Protein AF-A0A1H7VGC9-F1 (afdb_monomer_lite)

Sequence (57 aa):
MRGLRWMDIKRLNKEGANITLTRNLNGQIYTLPPNDPRFALPIPEDVIDLSGMQQNP

Radius of gyration: 14.48 Å; chains: 1; bounding box: 30×25×34 Å

Secondary structure (DSSP, 8-state):
---HHHHHHHHHHHTT--PPEEEEETTEEEEE-TT-GGGSPPPPHHHHHHH-PPPP-

Foldseek 3Di:
DPPVVLVCQLVVLVVPPFDKDWDQDPNDIDIDTRPRQVSDDWDDPVCCVVPVDDIRD

Structure (mmCIF, N/CA/C/O backbone):
data_AF-A0A1H7VGC9-F1
#
_entry.id   AF-A0A1H7VGC9-F1
#
loop_
_atom_site.group_PDB
_atom_site.id
_atom_site.type_symbol
_atom_site.label_atom_id
_atom_site.label_alt_id
_atom_site.label_comp_id
_atom_site.label_asym_id
_atom_site.label_entity_id
_atom_site.label_seq_id
_atom_site.pdbx_PDB_ins_code
_atom_site.Cartn_x
_atom_site.Cartn_y
_atom_site.Cartn_z
_atom_site.occupancy
_atom_site.B_iso_or_equiv
_atom_site.auth_seq_id
_atom_site.auth_comp_id
_atom_site.auth_asym_id
_atom_site.auth_atom_id
_atom_site.pdbx_PDB_model_num
ATOM 1 N N . MET A 1 1 ? -15.018 14.611 -4.307 1.00 50.97 1 MET A N 1
ATOM 2 C CA . MET A 1 1 ? -14.093 13.503 -4.649 1.00 50.97 1 MET A CA 1
ATOM 3 C C . MET A 1 1 ? -13.453 12.966 -3.364 1.00 50.97 1 MET A C 1
ATOM 5 O O . MET A 1 1 ? -12.865 13.751 -2.638 1.00 50.97 1 MET A O 1
ATOM 9 N N . ARG A 1 2 ? -13.606 11.669 -3.038 1.00 65.31 2 ARG A N 1
ATOM 10 C CA . ARG A 1 2 ? -13.074 11.002 -1.817 1.00 65.31 2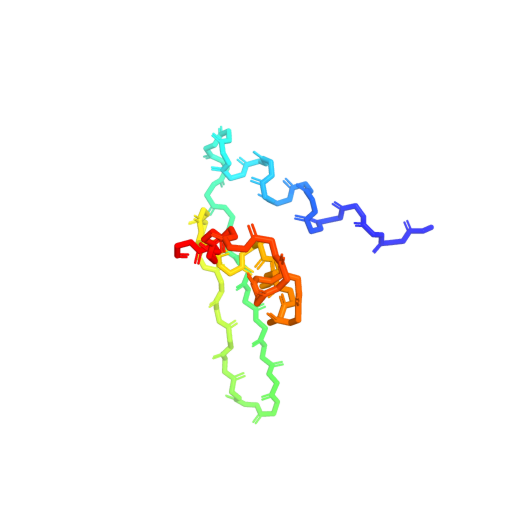 ARG A CA 1
ATOM 11 C C . ARG A 1 2 ? -11.871 10.090 -2.145 1.00 65.31 2 ARG A C 1
ATOM 13 O O . ARG A 1 2 ? -11.862 8.921 -1.788 1.00 65.31 2 ARG A O 1
ATOM 20 N N . GLY A 1 3 ? -10.880 10.611 -2.872 1.00 78.31 3 GLY A N 1
ATOM 21 C CA . GLY A 1 3 ? -9.683 9.855 -3.290 1.00 78.31 3 GLY A CA 1
ATOM 22 C C . GLY A 1 3 ? -8.388 10.210 -2.546 1.00 78.31 3 GLY A C 1
ATOM 23 O O . GLY A 1 3 ? -7.373 9.560 -2.755 1.00 78.31 3 GLY A O 1
ATOM 24 N N . LEU A 1 4 ? -8.401 11.231 -1.681 1.00 88.56 4 LEU A N 1
ATOM 25 C CA . LEU A 1 4 ? -7.170 11.787 -1.094 1.00 88.56 4 LEU A CA 1
ATOM 26 C C . LEU A 1 4 ? -6.585 10.920 0.029 1.00 88.56 4 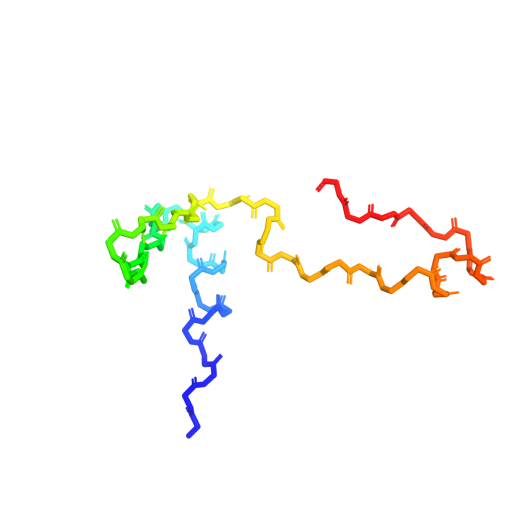LEU A C 1
ATOM 28 O O . LEU A 1 4 ? -5.371 10.799 0.157 1.00 88.56 4 LEU A O 1
ATOM 32 N N . ARG A 1 5 ? -7.447 10.243 0.798 1.00 92.31 5 ARG A N 1
ATOM 33 C CA . ARG A 1 5 ? -7.054 9.552 2.035 1.00 92.31 5 ARG A CA 1
ATOM 34 C C . ARG A 1 5 ? -5.961 8.501 1.823 1.00 92.31 5 ARG A C 1
ATOM 36 O O . ARG A 1 5 ? -5.094 8.376 2.678 1.00 92.31 5 ARG A O 1
ATOM 43 N N . TRP A 1 6 ? -5.993 7.756 0.717 1.00 93.50 6 TRP A N 1
ATOM 44 C CA . TRP A 1 6 ? -4.982 6.732 0.428 1.00 93.50 6 TRP A CA 1
ATOM 45 C C . TRP A 1 6 ? -3.590 7.348 0.257 1.00 93.50 6 TRP A C 1
ATOM 47 O O . TRP A 1 6 ? -2.639 6.951 0.931 1.00 93.50 6 TRP A O 1
ATOM 57 N N . MET A 1 7 ? -3.502 8.372 -0.595 1.00 94.00 7 MET A N 1
ATOM 58 C CA . MET A 1 7 ? -2.258 9.092 -0.859 1.00 94.00 7 MET A CA 1
ATOM 59 C C . MET A 1 7 ? -1.764 9.827 0.388 1.00 94.00 7 MET A C 1
ATOM 61 O O . MET A 1 7 ? -0.573 9.781 0.687 1.00 94.00 7 MET A O 1
ATOM 65 N N . ASP A 1 8 ? -2.676 10.421 1.161 1.00 95.25 8 ASP A N 1
ATOM 66 C CA . ASP A 1 8 ? -2.333 11.090 2.414 1.00 95.25 8 ASP A CA 1
ATOM 67 C C . ASP A 1 8 ? -1.774 10.124 3.451 1.00 95.25 8 ASP A C 1
ATOM 69 O O . ASP A 1 8 ? -0.767 10.437 4.066 1.00 95.25 8 ASP A O 1
ATOM 73 N N . ILE A 1 9 ? -2.366 8.940 3.643 1.00 95.81 9 ILE A N 1
ATOM 74 C CA . ILE A 1 9 ? -1.821 7.949 4.586 1.00 95.81 9 ILE A CA 1
ATOM 75 C C . ILE A 1 9 ? -0.419 7.529 4.160 1.00 95.81 9 ILE A C 1
ATOM 77 O O . ILE A 1 9 ? 0.481 7.497 4.995 1.00 95.81 9 ILE A O 1
ATOM 81 N N . LYS A 1 10 ? -0.216 7.250 2.866 1.00 95.44 10 LYS A N 1
ATOM 82 C CA . LYS A 1 10 ? 1.102 6.888 2.336 1.00 95.44 10 LYS A CA 1
ATOM 83 C C . LYS A 1 10 ? 2.133 7.989 2.612 1.00 95.44 10 LYS A C 1
ATOM 85 O O . LYS A 1 10 ? 3.210 7.687 3.118 1.00 95.44 10 LYS A O 1
ATOM 90 N N . ARG A 1 11 ? 1.797 9.251 2.319 1.00 96.56 11 ARG A N 1
ATOM 91 C CA . ARG A 1 11 ? 2.670 10.412 2.552 1.00 96.56 11 ARG A CA 1
ATOM 92 C C . ARG A 1 11 ? 2.932 10.637 4.045 1.00 96.56 11 ARG A C 1
ATOM 94 O O . ARG A 1 11 ? 4.080 10.676 4.465 1.00 96.56 11 ARG A O 1
ATOM 101 N N . LEU A 1 12 ? 1.883 10.706 4.859 1.00 97.75 12 LEU A N 1
ATOM 102 C CA . LEU A 1 12 ? 1.978 10.949 6.300 1.00 97.75 12 LEU A CA 1
ATOM 103 C C . LEU A 1 12 ? 2.754 9.843 7.027 1.00 97.75 12 LEU A C 1
ATOM 105 O O . LEU A 1 12 ? 3.483 10.121 7.972 1.00 97.75 12 LEU A O 1
ATOM 109 N N . ASN A 1 13 ? 2.656 8.589 6.581 1.00 97.75 13 ASN A N 1
ATOM 110 C CA . ASN A 1 13 ? 3.441 7.496 7.157 1.00 97.75 13 ASN A CA 1
ATOM 111 C C . ASN A 1 13 ? 4.936 7.591 6.835 1.00 97.75 13 ASN A C 1
ATOM 113 O O . ASN A 1 13 ? 5.749 7.151 7.650 1.00 97.75 13 ASN A O 1
ATOM 117 N N . LYS A 1 14 ? 5.308 8.207 5.706 1.00 95.88 14 LYS A N 1
ATOM 118 C CA . LYS A 1 14 ? 6.704 8.574 5.420 1.00 95.88 14 LYS A CA 1
ATOM 119 C C . LYS A 1 14 ? 7.183 9.737 6.294 1.00 95.88 14 LYS A C 1
ATOM 121 O O . LYS A 1 14 ? 8.369 9.816 6.580 1.00 95.88 14 LYS A O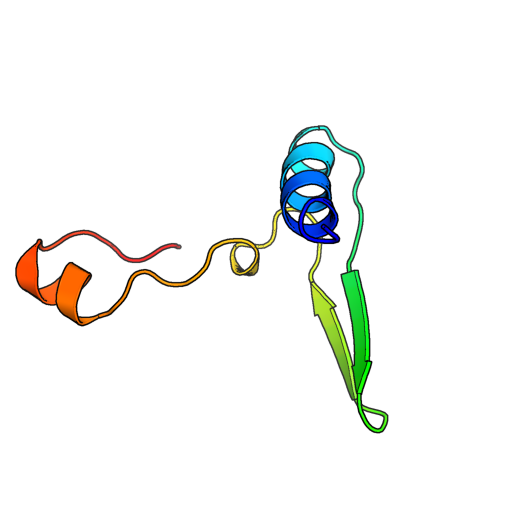 1
ATOM 126 N N . GLU A 1 15 ? 6.262 10.578 6.761 1.00 97.75 15 GLU A N 1
ATOM 127 C CA . GLU A 1 15 ? 6.506 11.690 7.694 1.00 97.75 15 GLU A CA 1
ATOM 128 C C . GLU A 1 15 ? 6.391 11.281 9.180 1.00 97.75 15 GLU A C 1
ATOM 130 O O . GLU A 1 15 ? 6.493 12.126 10.064 1.00 97.75 15 GLU A O 1
ATOM 135 N N . GLY A 1 16 ? 6.193 9.991 9.482 1.00 97.44 16 GLY A N 1
ATOM 136 C CA . GLY A 1 16 ? 6.199 9.475 10.857 1.00 97.44 16 GLY A CA 1
ATOM 137 C C . GLY A 1 16 ? 4.841 9.431 11.565 1.00 97.44 16 GLY A C 1
ATOM 138 O O . GLY A 1 16 ? 4.792 9.209 12.771 1.00 97.44 16 GLY A O 1
ATOM 139 N N . ALA A 1 17 ? 3.724 9.582 10.846 1.00 97.50 17 ALA A N 1
ATOM 140 C CA . ALA A 1 17 ? 2.388 9.516 11.448 1.00 97.50 17 ALA A CA 1
ATOM 141 C C . ALA A 1 17 ? 1.981 8.112 11.951 1.00 97.50 17 ALA A C 1
ATOM 143 O O . ALA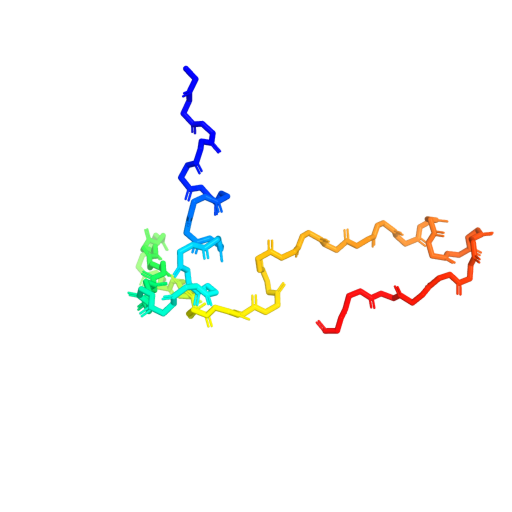 A 1 17 ? 1.041 8.000 12.735 1.00 97.50 17 ALA A O 1
ATOM 144 N N . ASN A 1 18 ? 2.663 7.046 11.507 1.00 97.44 18 ASN A N 1
ATOM 145 C CA . ASN A 1 18 ? 2.461 5.655 11.951 1.00 97.44 18 ASN A CA 1
ATOM 146 C C . ASN A 1 18 ? 0.998 5.154 11.898 1.00 97.44 18 ASN A C 1
ATOM 148 O O . ASN A 1 18 ? 0.552 4.353 12.720 1.00 97.44 18 ASN A O 1
ATOM 152 N N . ILE A 1 19 ? 0.241 5.598 10.897 1.00 97.75 19 ILE A N 1
ATOM 153 C CA . ILE A 1 19 ? -1.160 5.245 10.667 1.00 97.75 19 ILE A CA 1
ATOM 154 C C . ILE A 1 19 ? -1.253 3.830 10.085 1.00 97.75 19 ILE A C 1
ATOM 156 O O . ILE A 1 19 ? -0.807 3.579 8.964 1.00 97.75 19 ILE A O 1
ATOM 160 N N . THR A 1 20 ? -1.909 2.926 10.813 1.00 97.88 20 THR A N 1
ATOM 161 C CA . THR A 1 20 ? -2.272 1.582 10.335 1.00 97.88 20 THR A CA 1
ATOM 162 C C . THR A 1 20 ? -3.700 1.587 9.793 1.00 97.88 20 THR A C 1
ATOM 164 O O . THR A 1 20 ? -4.610 2.109 10.439 1.00 97.88 20 THR A O 1
ATOM 167 N N . LEU A 1 21 ? -3.914 1.006 8.611 1.00 96.00 21 LEU A N 1
ATOM 168 C CA . LEU A 1 21 ? -5.253 0.801 8.056 1.00 96.00 21 LEU A CA 1
ATOM 169 C C . LEU A 1 21 ? -5.770 -0.582 8.444 1.00 96.00 21 LEU A C 1
ATOM 171 O O . LEU A 1 21 ? -5.133 -1.584 8.132 1.00 96.00 21 LEU A O 1
ATOM 175 N N . THR A 1 22 ? -6.951 -0.630 9.055 1.00 96.94 22 THR A N 1
ATOM 176 C CA . THR A 1 22 ? -7.617 -1.881 9.431 1.00 96.94 22 THR A CA 1
ATOM 177 C C . THR A 1 22 ? -9.020 -1.912 8.845 1.00 96.94 22 THR A C 1
ATOM 179 O O . THR A 1 22 ? -9.767 -0.938 8.955 1.00 96.94 22 THR A O 1
ATOM 182 N N . ARG A 1 23 ? -9.399 -3.033 8.229 1.00 95.50 23 ARG A N 1
ATOM 183 C CA . ARG A 1 23 ? -10.745 -3.254 7.695 1.00 95.50 23 ARG A CA 1
ATOM 184 C C . ARG A 1 23 ? -11.263 -4.618 8.127 1.00 95.50 23 ARG A C 1
ATOM 186 O O . ARG A 1 23 ? -10.607 -5.624 7.890 1.00 95.50 23 ARG A O 1
ATOM 193 N N . ASN A 1 24 ? -12.448 -4.643 8.728 1.00 97.25 24 ASN A N 1
ATOM 194 C CA . ASN A 1 24 ? -13.182 -5.877 8.984 1.00 97.25 24 ASN A CA 1
ATOM 195 C C . ASN A 1 24 ? -14.134 -6.137 7.809 1.00 97.25 24 ASN A C 1
ATOM 197 O O . ASN A 1 24 ? -14.956 -5.281 7.477 1.00 97.25 24 ASN A O 1
ATOM 201 N N . LEU A 1 25 ? -13.990 -7.292 7.166 1.00 96.56 25 LEU A N 1
ATOM 202 C CA . LEU A 1 25 ? -14.868 -7.779 6.109 1.00 96.56 25 LEU A CA 1
ATOM 203 C C . LEU A 1 25 ? -15.333 -9.181 6.492 1.00 96.56 25 LEU A C 1
ATOM 205 O O . LEU A 1 25 ? -14.525 -10.102 6.548 1.00 96.56 25 LEU A O 1
ATOM 209 N N . ASN A 1 26 ? -16.632 -9.342 6.753 1.00 96.50 26 ASN A N 1
ATOM 210 C CA . ASN A 1 26 ? -17.244 -10.629 7.108 1.00 96.50 26 ASN A CA 1
ATOM 211 C C . ASN A 1 26 ? -16.542 -11.356 8.274 1.00 96.50 26 ASN A C 1
ATOM 213 O O . ASN A 1 26 ? -16.395 -12.573 8.252 1.00 96.50 26 ASN A O 1
ATOM 217 N N . GLY A 1 27 ? -16.075 -10.612 9.281 1.00 96.31 27 GLY A N 1
ATOM 218 C CA . GLY A 1 27 ? -15.367 -11.168 10.438 1.00 96.31 27 GLY A CA 1
ATOM 219 C C . GLY A 1 27 ? -13.863 -11.360 10.224 1.00 96.31 27 GLY A C 1
ATOM 220 O O . GLY A 1 27 ? -13.140 -11.540 11.201 1.00 96.31 27 GLY A O 1
ATOM 221 N N . GLN A 1 28 ? -13.368 -11.249 8.988 1.00 97.50 28 GLN A N 1
ATOM 222 C CA . GLN A 1 28 ? -11.940 -11.257 8.696 1.00 97.50 28 GLN A CA 1
ATOM 223 C C . GLN A 1 28 ? -11.361 -9.846 8.821 1.00 97.50 28 GLN A C 1
ATOM 225 O O . GLN A 1 28 ? -11.834 -8.895 8.192 1.00 97.50 28 GLN A O 1
ATOM 230 N N . ILE A 1 29 ? -10.294 -9.716 9.609 1.00 97.62 29 ILE A N 1
ATOM 231 C CA . ILE A 1 29 ? -9.555 -8.463 9.769 1.00 97.62 29 ILE A CA 1
ATOM 232 C C . ILE A 1 29 ? -8.413 -8.422 8.750 1.00 97.62 29 ILE A C 1
ATOM 234 O O . ILE A 1 29 ? -7.589 -9.334 8.680 1.00 97.62 29 ILE A O 1
ATOM 238 N N . TYR A 1 30 ? -8.362 -7.340 7.978 1.00 97.44 30 TYR A N 1
ATOM 239 C CA . TYR A 1 30 ? -7.277 -7.005 7.064 1.00 97.44 30 TYR A CA 1
ATOM 240 C C . TYR A 1 30 ? -6.538 -5.788 7.598 1.00 97.44 30 TYR A C 1
ATOM 242 O O . TYR A 1 30 ? -7.163 -4.759 7.864 1.00 97.44 30 TYR A O 1
ATOM 250 N N . THR A 1 31 ? -5.217 -5.898 7.710 1.00 97.31 31 THR A N 1
ATOM 251 C CA . THR A 1 31 ? -4.359 -4.841 8.248 1.00 97.31 31 THR A CA 1
ATOM 252 C C . THR A 1 31 ? -3.273 -4.475 7.244 1.00 97.31 31 THR A C 1
ATOM 254 O O . THR A 1 31 ? -2.606 -5.350 6.683 1.00 97.31 31 THR A O 1
ATOM 257 N N . LEU A 1 32 ? -3.082 -3.173 7.048 1.00 97.31 32 LEU A N 1
ATOM 258 C CA . LEU A 1 32 ? -2.004 -2.581 6.269 1.00 97.31 32 LEU A CA 1
ATOM 259 C C . LEU A 1 32 ? -1.171 -1.669 7.193 1.00 97.31 32 LEU A C 1
ATOM 261 O O . LEU A 1 32 ? -1.621 -0.563 7.521 1.00 97.31 32 LEU A O 1
ATOM 265 N N . PRO A 1 33 ? -0.000 -2.149 7.657 1.00 97.81 33 PRO A N 1
ATOM 266 C CA . PRO A 1 33 ? 0.920 -1.389 8.498 1.00 97.81 33 PRO A CA 1
ATOM 267 C C . PRO A 1 33 ? 1.466 -0.131 7.808 1.00 97.81 33 PRO A C 1
ATOM 269 O O . PRO A 1 33 ? 1.430 -0.033 6.579 1.00 97.81 33 PRO A O 1
ATOM 272 N N . PRO A 1 34 ? 2.029 0.824 8.567 1.00 97.88 34 PRO A N 1
ATOM 273 C CA . PRO A 1 34 ? 2.700 1.984 7.998 1.00 97.88 34 PRO A CA 1
ATOM 274 C C . PRO A 1 34 ? 3.857 1.567 7.087 1.00 97.88 34 PRO A C 1
ATOM 276 O O . PRO A 1 34 ? 4.582 0.626 7.395 1.00 97.88 34 PRO A O 1
ATOM 279 N N . ASN A 1 35 ? 4.062 2.305 5.992 1.00 95.81 35 ASN A N 1
ATOM 280 C CA . ASN A 1 35 ? 5.176 2.113 5.049 1.00 95.81 35 ASN A CA 1
ATOM 281 C C . ASN A 1 35 ? 5.253 0.744 4.353 1.00 95.81 35 ASN A C 1
ATOM 283 O O . ASN A 1 35 ? 6.231 0.485 3.655 1.00 95.81 35 ASN A O 1
ATOM 287 N N . ASP A 1 36 ? 4.225 -0.088 4.495 1.00 97.00 36 ASP A N 1
ATOM 288 C CA . ASP A 1 36 ? 4.151 -1.401 3.867 1.00 97.00 36 ASP A CA 1
ATOM 289 C C . ASP A 1 36 ? 4.172 -1.296 2.321 1.00 97.00 36 ASP A C 1
ATOM 291 O O . ASP A 1 36 ? 3.509 -0.412 1.759 1.00 97.00 36 ASP A O 1
ATOM 295 N N . PRO A 1 37 ? 4.901 -2.171 1.600 1.00 95.00 37 PRO A N 1
ATOM 296 C CA . PRO A 1 37 ? 4.975 -2.131 0.137 1.00 95.00 37 PRO A CA 1
ATOM 297 C C . PRO A 1 37 ? 3.612 -2.200 -0.560 1.00 95.00 37 PRO A C 1
ATOM 299 O O . PRO A 1 37 ? 3.440 -1.614 -1.628 1.00 95.00 37 PRO A O 1
ATOM 302 N N . ARG A 1 38 ? 2.598 -2.796 0.084 1.00 95.25 38 ARG A N 1
ATOM 303 C CA . ARG A 1 38 ? 1.224 -2.916 -0.438 1.00 95.25 38 ARG A CA 1
ATOM 304 C C . ARG A 1 38 ? 0.492 -1.571 -0.597 1.00 95.25 38 ARG A C 1
ATOM 306 O O . ARG A 1 38 ? -0.635 -1.540 -1.086 1.00 95.25 38 ARG A O 1
ATOM 313 N N . PHE A 1 39 ? 1.112 -0.445 -0.226 1.00 94.06 39 PHE A N 1
ATOM 314 C CA . PHE A 1 39 ? 0.672 0.895 -0.642 1.00 94.06 39 PHE A CA 1
ATOM 315 C C . PHE A 1 39 ? 0.959 1.211 -2.124 1.00 94.06 39 PHE A C 1
ATOM 317 O O . PHE A 1 39 ? 0.422 2.192 -2.655 1.00 94.06 39 PHE A O 1
ATOM 324 N N . ALA A 1 40 ? 1.838 0.453 -2.783 1.00 93.31 40 ALA A N 1
ATOM 325 C CA . ALA A 1 40 ? 2.068 0.506 -4.222 1.00 93.31 40 ALA A CA 1
ATOM 326 C C . ALA A 1 40 ? 1.194 -0.542 -4.923 1.00 93.31 40 ALA A C 1
ATOM 328 O O . ALA A 1 40 ? 1.140 -1.697 -4.507 1.00 93.31 40 ALA A O 1
ATOM 329 N N . LEU A 1 41 ? 0.502 -0.131 -5.988 1.00 93.44 41 LEU A N 1
ATOM 330 C CA . LEU A 1 41 ? -0.138 -1.094 -6.879 1.00 93.44 41 LEU A CA 1
ATOM 331 C C . LEU A 1 41 ? 0.954 -1.849 -7.643 1.00 93.44 41 LEU A C 1
ATOM 333 O O . LEU A 1 41 ? 1.929 -1.205 -8.041 1.00 93.44 41 LEU A O 1
ATOM 337 N N . PRO A 1 42 ? 0.809 -3.170 -7.850 1.00 95.94 42 PRO A N 1
ATOM 338 C CA . PRO A 1 42 ? 1.766 -3.930 -8.639 1.00 95.94 42 PRO A CA 1
ATOM 339 C C . PRO A 1 42 ? 1.848 -3.351 -10.050 1.00 95.94 42 PRO A C 1
ATOM 341 O O . PRO A 1 42 ? 0.841 -2.928 -10.625 1.00 95.94 42 PRO A O 1
ATOM 344 N N . ILE A 1 43 ? 3.060 -3.327 -10.591 1.00 96.94 43 ILE A N 1
ATOM 345 C CA . ILE A 1 43 ? 3.273 -3.024 -12.001 1.00 96.94 43 ILE A CA 1
ATOM 346 C C . ILE A 1 43 ? 2.639 -4.172 -12.799 1.00 96.94 43 ILE A C 1
ATOM 348 O O . ILE A 1 43 ? 2.848 -5.329 -12.421 1.00 96.94 43 ILE A O 1
ATOM 352 N N . PRO A 1 44 ? 1.843 -3.883 -13.843 1.00 97.75 44 PRO A N 1
ATOM 353 C CA . PRO A 1 44 ? 1.291 -4.916 -14.712 1.00 97.75 44 PRO A CA 1
ATOM 354 C C . PRO A 1 44 ? 2.383 -5.818 -15.305 1.00 97.75 44 PRO A C 1
ATOM 356 O O . PRO A 1 44 ? 3.458 -5.337 -15.663 1.00 97.75 44 PRO A O 1
ATOM 359 N N . GLU A 1 45 ? 2.097 -7.116 -15.408 1.00 97.50 45 GLU A N 1
ATOM 360 C CA . GLU A 1 45 ? 3.071 -8.117 -15.868 1.00 97.50 45 GLU A CA 1
ATOM 361 C C . GLU A 1 45 ? 3.507 -7.874 -17.317 1.00 97.50 45 GLU A C 1
ATOM 363 O O . GLU A 1 45 ? 4.687 -7.935 -17.627 1.00 97.50 45 GLU A O 1
ATOM 368 N N . ASP A 1 46 ? 2.578 -7.479 -18.190 1.00 98.00 46 ASP A N 1
ATOM 369 C CA .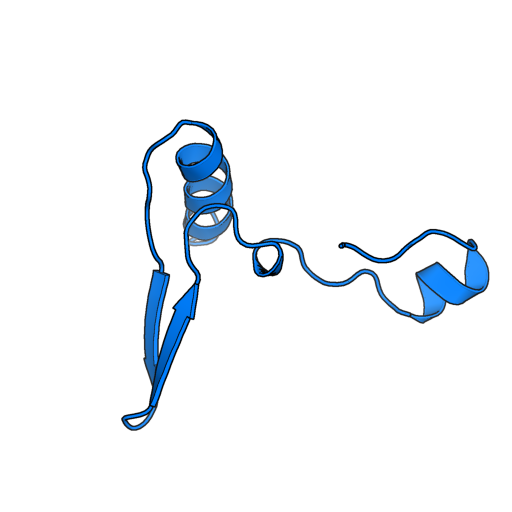 ASP A 1 46 ? 2.867 -7.151 -19.588 1.00 98.00 46 ASP A CA 1
ATOM 370 C C . ASP A 1 46 ? 3.852 -5.980 -19.723 1.00 98.00 46 ASP A C 1
ATOM 372 O O . ASP A 1 46 ? 4.716 -5.979 -20.598 1.00 98.00 46 ASP A O 1
ATOM 376 N N . VAL A 1 47 ? 3.774 -4.992 -18.829 1.00 97.94 47 VAL A N 1
ATOM 377 C CA . VAL A 1 47 ? 4.738 -3.887 -18.773 1.00 97.94 47 VAL A CA 1
ATOM 378 C C . VAL A 1 47 ? 6.118 -4.388 -18.344 1.00 97.94 47 VAL A C 1
ATOM 380 O O . VAL A 1 47 ? 7.120 -3.948 -18.914 1.00 97.94 47 VAL A O 1
ATOM 383 N N . ILE A 1 48 ? 6.192 -5.305 -17.375 1.00 98.06 48 ILE A N 1
ATOM 384 C CA . ILE A 1 48 ? 7.449 -5.937 -16.948 1.00 98.06 48 ILE A CA 1
ATOM 385 C C . ILE A 1 48 ? 8.050 -6.747 -18.100 1.00 98.06 48 ILE A C 1
ATOM 387 O O . ILE A 1 48 ? 9.213 -6.532 -18.439 1.00 98.06 48 ILE A O 1
ATOM 391 N N . ASP A 1 49 ? 7.248 -7.580 -18.759 1.00 98.19 49 ASP A N 1
ATOM 392 C CA . ASP A 1 49 ? 7.670 -8.432 -19.873 1.00 98.19 49 ASP A CA 1
ATOM 393 C C . ASP A 1 49 ? 8.188 -7.617 -21.068 1.00 98.19 49 ASP A C 1
ATOM 395 O O . ASP A 1 49 ? 9.199 -7.968 -21.678 1.00 98.19 49 ASP A O 1
ATOM 399 N N . LEU A 1 50 ? 7.520 -6.505 -21.400 1.00 98.19 50 LEU A N 1
ATOM 400 C CA . LEU A 1 50 ? 7.887 -5.654 -22.536 1.00 98.19 50 LEU A CA 1
ATOM 401 C C . LEU A 1 50 ? 9.093 -4.749 -22.258 1.00 98.19 50 LEU A C 1
ATOM 403 O O . LEU A 1 50 ? 9.857 -4.453 -23.176 1.00 98.19 50 LEU A O 1
ATOM 407 N N . SER A 1 51 ? 9.242 -4.257 -21.026 1.00 97.88 51 SER A N 1
ATOM 408 C CA . SER A 1 51 ? 10.278 -3.268 -20.684 1.00 97.88 51 SER A CA 1
ATOM 409 C C . SER A 1 51 ? 11.507 -3.860 -19.996 1.00 97.88 51 SER A C 1
ATOM 411 O O . SER A 1 51 ? 12.557 -3.217 -19.967 1.00 97.88 51 SER A O 1
ATOM 413 N N . GLY A 1 52 ? 11.386 -5.056 -19.416 1.00 96.50 52 GLY A N 1
ATOM 414 C CA . GLY A 1 52 ? 12.397 -5.660 -18.550 1.00 96.50 52 GLY A CA 1
ATOM 415 C C . GLY A 1 52 ? 12.558 -4.958 -17.195 1.00 96.50 52 GLY A C 1
ATOM 416 O O . GLY A 1 52 ? 13.561 -5.180 -16.513 1.00 96.50 52 GLY A O 1
ATOM 417 N N . MET A 1 53 ? 11.626 -4.080 -16.800 1.00 97.31 53 MET A N 1
ATOM 418 C CA . MET A 1 53 ? 11.703 -3.386 -15.514 1.00 97.31 53 MET A CA 1
ATOM 419 C C . MET A 1 53 ? 11.397 -4.320 -14.338 1.00 97.31 53 MET A C 1
ATOM 421 O O . MET A 1 53 ? 10.622 -5.262 -14.456 1.00 97.31 53 MET A O 1
ATOM 425 N N . GLN A 1 54 ? 11.974 -4.038 -13.171 1.00 97.06 54 GLN A N 1
ATOM 426 C CA . GLN A 1 54 ? 11.710 -4.827 -11.967 1.00 97.06 54 GLN A CA 1
ATOM 427 C C . GLN A 1 54 ? 10.347 -4.485 -11.349 1.00 97.06 54 GLN A C 1
ATOM 429 O O . GLN A 1 54 ? 9.929 -3.325 -11.353 1.00 97.06 54 GLN A O 1
ATOM 434 N N . GLN A 1 55 ? 9.686 -5.495 -10.775 1.00 96.62 55 GLN A N 1
ATOM 435 C CA . GLN A 1 55 ? 8.479 -5.324 -9.963 1.00 96.62 55 GLN A CA 1
ATOM 436 C C . GLN A 1 55 ? 8.780 -4.517 -8.688 1.00 96.62 55 GLN A C 1
ATOM 438 O O . GLN A 1 55 ? 9.922 -4.455 -8.224 1.00 96.62 55 GLN A O 1
ATOM 443 N N . ASN A 1 56 ? 7.737 -3.924 -8.101 1.00 93.56 56 ASN A N 1
ATOM 444 C CA . ASN A 1 56 ? 7.821 -3.370 -6.753 1.00 93.56 56 ASN A CA 1
ATOM 445 C C . ASN A 1 56 ? 8.337 -4.436 -5.758 1.00 93.56 56 ASN A C 1
ATOM 447 O O . ASN A 1 56 ? 7.938 -5.59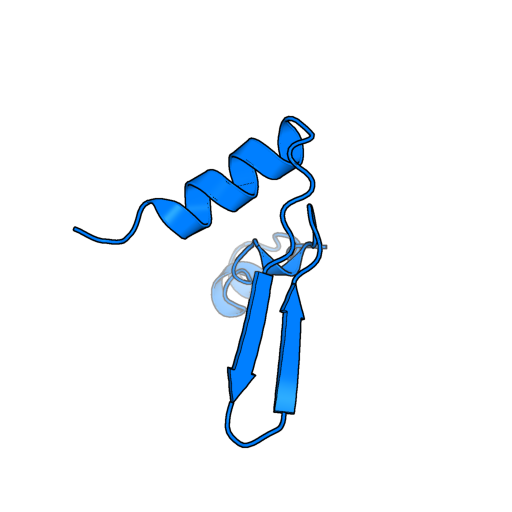7 -5.874 1.00 93.56 56 ASN A O 1
ATOM 451 N N . PRO A 1 57 ? 9.201 -4.048 -4.801 1.00 87.69 57 PRO A N 1
ATOM 452 C CA . PRO A 1 57 ? 9.753 -4.958 -3.798 1.00 87.69 57 PRO A CA 1
ATOM 453 C C . PRO A 1 57 ? 8.703 -5.491 -2.816 1.00 87.69 57 PRO A C 1
ATOM 455 O O . PRO A 1 57 ? 7.650 -4.832 -2.635 1.00 87.69 57 PRO A O 1
#

pLDDT: mean 94.56, std 7.74, range [50.97, 98.19]